Protein AF-A0A414R1F7-F1 (afdb_monomer_lite)

Radius of gyration: 14.02 Å; chains: 1; bounding box: 33×24×32 Å

Structure (mmCIF, N/CA/C/O backbone):
data_AF-A0A414R1F7-F1
#
_entry.id   AF-A0A414R1F7-F1
#
loop_
_atom_site.group_PDB
_atom_site.id
_atom_site.type_symbol
_atom_site.label_atom_id
_atom_site.label_alt_id
_atom_site.label_comp_id
_atom_site.label_asym_id
_atom_site.label_entity_id
_atom_site.label_seq_id
_atom_site.pdbx_PDB_ins_code
_atom_site.Cartn_x
_atom_site.Cartn_y
_atom_site.Cartn_z
_atom_site.occupancy
_atom_site.B_iso_or_equiv
_atom_site.auth_seq_id
_atom_site.auth_comp_id
_atom_site.auth_asym_id
_atom_site.auth_atom_id
_atom_site.pdbx_PDB_model_num
ATOM 1 N N . MET A 1 1 ? -7.420 17.250 -9.819 1.00 74.69 1 MET A N 1
ATOM 2 C CA . MET A 1 1 ? -7.865 15.840 -9.854 1.00 74.69 1 MET A CA 1
ATOM 3 C C . MET A 1 1 ? -6.680 15.019 -10.328 1.00 74.69 1 MET A C 1
ATOM 5 O O . MET A 1 1 ? -6.025 15.461 -11.262 1.00 74.69 1 MET A O 1
ATOM 9 N N . VAL A 1 2 ? -6.334 13.928 -9.648 1.00 87.00 2 VAL A N 1
ATOM 10 C CA . VAL A 1 2 ? -5.205 13.078 -10.062 1.00 87.00 2 VAL A CA 1
ATOM 11 C C . VAL A 1 2 ? -5.666 12.192 -11.219 1.00 87.00 2 VAL A C 1
ATOM 13 O O . VAL A 1 2 ? -6.728 11.581 -11.127 1.00 87.00 2 VAL A O 1
ATOM 16 N N . GLU A 1 3 ? -4.896 12.149 -12.304 1.00 93.44 3 GLU A N 1
ATOM 17 C CA . GLU A 1 3 ? -5.135 11.244 -13.431 1.00 93.44 3 GLU A CA 1
ATOM 18 C C . GLU A 1 3 ? -4.641 9.836 -13.070 1.00 93.44 3 GLU A C 1
ATOM 20 O O . GLU A 1 3 ? -3.488 9.663 -12.670 1.00 93.44 3 GLU A O 1
ATOM 25 N N . VAL A 1 4 ? -5.509 8.831 -13.205 1.00 91.19 4 VAL A N 1
ATOM 26 C CA . VAL A 1 4 ? -5.177 7.424 -12.942 1.00 91.19 4 VAL A CA 1
ATOM 27 C C . VAL A 1 4 ? -5.166 6.666 -14.262 1.00 91.19 4 VAL A C 1
ATOM 29 O O . VAL A 1 4 ? -6.160 6.655 -14.985 1.00 91.19 4 VAL A O 1
ATOM 32 N N . LYS A 1 5 ? -4.033 6.027 -14.563 1.00 92.12 5 LYS A N 1
ATOM 33 C CA . LYS A 1 5 ? -3.838 5.204 -15.761 1.00 92.12 5 LYS A CA 1
ATOM 34 C C . LYS A 1 5 ? -3.786 3.734 -15.363 1.00 92.12 5 LYS A C 1
ATOM 36 O O . LYS A 1 5 ? -3.056 3.378 -14.440 1.00 92.12 5 LYS A O 1
ATOM 41 N N . PHE A 1 6 ? -4.553 2.908 -16.065 1.00 93.62 6 PHE A N 1
ATOM 42 C CA . PHE A 1 6 ? -4.593 1.461 -15.873 1.00 93.62 6 PHE A CA 1
ATOM 43 C C . PHE A 1 6 ? -3.746 0.787 -16.952 1.00 93.62 6 PHE A C 1
ATOM 45 O O . PHE A 1 6 ? -3.817 1.171 -18.118 1.00 93.62 6 PHE A O 1
ATOM 52 N N . TYR A 1 7 ? -2.944 -0.195 -16.551 1.00 94.12 7 TYR A N 1
ATOM 53 C CA . TYR A 1 7 ? -2.049 -0.947 -17.427 1.00 94.12 7 TYR A CA 1
ATOM 54 C C . TYR A 1 7 ? -2.226 -2.439 -17.142 1.00 94.12 7 TYR A C 1
ATOM 56 O O . TYR A 1 7 ? -2.278 -2.820 -15.973 1.00 94.12 7 TYR A O 1
ATOM 64 N N . ASP A 1 8 ? -2.276 -3.270 -18.185 1.00 96.75 8 ASP A N 1
ATOM 65 C CA . ASP A 1 8 ? -2.334 -4.733 -18.030 1.00 96.75 8 ASP A CA 1
ATOM 66 C C . ASP A 1 8 ? -0.993 -5.311 -17.549 1.00 96.75 8 ASP A C 1
ATOM 68 O O . ASP A 1 8 ? -0.949 -6.315 -16.841 1.00 96.75 8 ASP A O 1
ATOM 72 N N . SER A 1 9 ? 0.117 -4.667 -17.922 1.00 95.88 9 SER A N 1
ATOM 73 C CA . SER A 1 9 ? 1.466 -5.016 -17.483 1.00 95.88 9 SER A CA 1
ATOM 74 C C . SER A 1 9 ? 2.373 -3.788 -17.443 1.00 95.88 9 SER A C 1
ATOM 76 O O . SER A 1 9 ? 2.156 -2.798 -18.147 1.00 95.88 9 SER A O 1
ATOM 78 N N . ILE A 1 10 ? 3.398 -3.841 -16.593 1.00 94.25 10 ILE A N 1
ATOM 79 C CA . ILE A 1 10 ? 4.435 -2.817 -16.497 1.00 94.25 10 ILE A CA 1
ATOM 80 C C . ILE A 1 10 ? 5.742 -3.453 -16.020 1.00 94.25 10 ILE A C 1
ATOM 82 O O . ILE A 1 10 ? 5.721 -4.466 -15.329 1.00 94.25 10 ILE A O 1
ATOM 86 N N . ASP A 1 11 ? 6.879 -2.874 -16.403 1.00 94.19 11 ASP A N 1
ATOM 87 C CA . ASP A 1 11 ? 8.192 -3.312 -15.920 1.00 94.19 11 ASP A CA 1
ATOM 88 C C . ASP A 1 11 ? 8.316 -3.044 -14.409 1.00 94.19 11 ASP A C 1
ATOM 90 O O . ASP A 1 11 ? 8.027 -1.941 -13.932 1.00 94.19 11 ASP A O 1
ATOM 94 N N . ASP A 1 12 ? 8.773 -4.056 -13.674 1.00 91.06 12 ASP A N 1
ATOM 95 C CA . ASP A 1 12 ? 8.974 -4.051 -12.226 1.00 91.06 12 ASP A C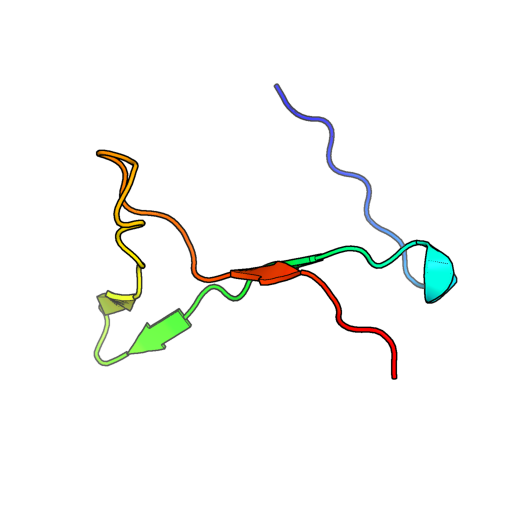A 1
ATOM 96 C C . ASP A 1 12 ? 9.752 -2.837 -11.714 1.00 91.06 12 ASP A C 1
ATOM 98 O O . ASP A 1 12 ? 9.449 -2.334 -10.630 1.00 91.06 12 ASP A O 1
ATOM 102 N N . LYS A 1 13 ? 10.698 -2.302 -12.499 1.00 92.25 13 LYS A N 1
ATOM 103 C CA . LYS A 1 13 ? 11.474 -1.108 -12.120 1.00 92.25 13 LYS A CA 1
ATOM 104 C C . LYS A 1 13 ? 10.617 0.147 -11.930 1.00 92.25 13 LYS A C 1
ATOM 106 O O . LYS A 1 13 ? 11.062 1.117 -11.315 1.00 92.25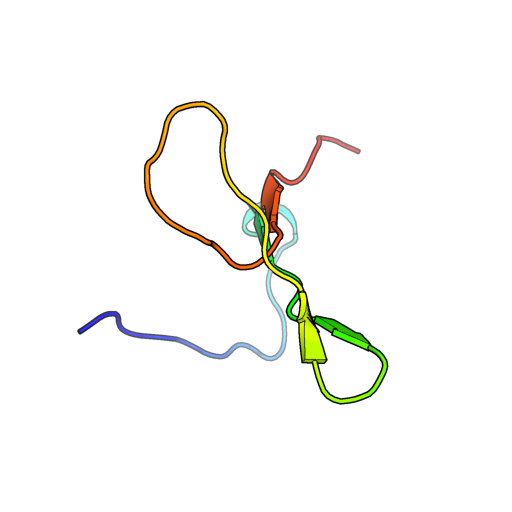 13 LYS A O 1
ATOM 111 N N . PHE A 1 14 ? 9.404 0.165 -12.485 1.00 93.12 14 PHE A N 1
ATOM 112 C CA . PHE A 1 14 ? 8.464 1.272 -12.328 1.00 93.12 14 PHE A CA 1
ATOM 113 C C . PHE A 1 14 ? 7.567 1.126 -11.091 1.00 93.12 14 PHE A C 1
ATOM 115 O O . PHE A 1 14 ? 6.942 2.106 -10.682 1.00 93.12 14 PHE A O 1
ATOM 122 N N . LEU A 1 15 ? 7.522 -0.051 -10.458 1.00 92.75 15 LEU A N 1
ATOM 123 C CA . LEU A 1 15 ? 6.725 -0.302 -9.259 1.00 92.75 15 LEU A CA 1
ATOM 124 C C . LEU A 1 15 ? 7.455 0.223 -8.015 1.00 92.75 15 LEU A C 1
ATOM 126 O O . LEU A 1 15 ? 8.365 -0.414 -7.499 1.00 92.75 15 LEU A O 1
ATOM 130 N N . LYS A 1 16 ? 7.054 1.399 -7.521 1.00 93.69 16 LYS A N 1
ATOM 131 C CA . LYS A 1 16 ? 7.739 2.082 -6.402 1.00 93.69 16 LYS A CA 1
ATOM 132 C C . LYS A 1 16 ? 7.079 1.893 -5.040 1.00 93.69 16 LYS A C 1
ATOM 134 O O . LYS A 1 16 ? 7.747 1.988 -4.015 1.00 93.69 16 LYS A O 1
ATOM 139 N N . PHE A 1 17 ? 5.772 1.677 -5.019 1.00 94.38 17 PHE A N 1
ATOM 140 C CA . PHE A 1 17 ? 4.984 1.581 -3.797 1.00 94.38 17 PHE A CA 1
ATOM 141 C C . PHE A 1 17 ? 3.806 0.637 -4.000 1.00 94.38 17 PHE A C 1
ATOM 143 O O . PHE A 1 17 ? 3.317 0.465 -5.117 1.00 94.38 17 PHE A O 1
ATOM 150 N N . ALA A 1 18 ? 3.341 0.057 -2.901 1.00 94.50 18 ALA A N 1
ATOM 151 C CA . ALA A 1 18 ? 2.123 -0.730 -2.841 1.00 94.50 18 ALA A CA 1
ATOM 152 C C . ALA A 1 18 ? 1.184 -0.123 -1.798 1.00 94.50 18 ALA A C 1
ATOM 154 O O . ALA A 1 18 ? 1.623 0.334 -0.744 1.00 94.50 18 ALA A O 1
ATOM 155 N N . VAL A 1 19 ? -0.111 -0.126 -2.098 1.00 94.81 19 VAL A N 1
ATOM 156 C CA . VAL A 1 19 ? -1.173 0.327 -1.196 1.00 94.81 19 VAL A CA 1
ATOM 157 C C . VAL A 1 19 ? -2.210 -0.785 -1.125 1.00 94.81 19 VAL A C 1
ATOM 159 O O . VAL A 1 19 ? -2.584 -1.342 -2.156 1.00 94.81 19 VAL A O 1
ATOM 162 N N . VAL A 1 20 ? -2.667 -1.123 0.079 1.00 95.69 20 VAL A N 1
ATOM 163 C CA . VAL A 1 20 ? -3.614 -2.218 0.313 1.00 95.69 20 VAL A CA 1
ATOM 164 C C . VAL A 1 20 ? -4.809 -1.693 1.089 1.00 95.69 20 VAL A C 1
ATOM 166 O O . VAL A 1 20 ? -4.714 -1.375 2.273 1.00 95.69 20 VAL A O 1
ATOM 169 N N . ILE A 1 21 ? -5.966 -1.656 0.430 1.00 96.06 21 ILE A N 1
ATOM 170 C CA . ILE A 1 21 ? -7.233 -1.393 1.106 1.00 96.06 21 ILE A CA 1
ATOM 171 C C . ILE A 1 21 ? -7.770 -2.695 1.700 1.00 96.06 21 ILE A C 1
ATOM 173 O O . ILE A 1 21 ? -7.923 -3.696 1.003 1.00 96.06 21 ILE A O 1
ATOM 177 N N . SER A 1 22 ? -8.039 -2.698 3.004 1.00 95.88 22 SER A N 1
ATOM 178 C CA . SER A 1 22 ? -8.503 -3.891 3.715 1.00 95.88 22 SER A CA 1
ATOM 179 C C . SER A 1 22 ? -9.750 -3.611 4.547 1.00 95.88 22 SER A C 1
ATOM 181 O O . SER A 1 22 ? -9.995 -2.493 5.016 1.00 95.88 22 SER A O 1
ATOM 183 N N . LYS A 1 23 ? -10.574 -4.651 4.696 1.00 97.50 23 LYS A N 1
ATOM 184 C CA . LYS A 1 23 ? -11.841 -4.616 5.424 1.00 97.50 23 LYS A CA 1
ATOM 185 C C . LYS A 1 23 ? -11.966 -5.868 6.286 1.00 97.50 23 LYS A C 1
ATOM 187 O O . LYS A 1 23 ? -11.772 -6.973 5.794 1.00 97.50 23 LYS A O 1
ATOM 192 N N . THR A 1 24 ? -12.325 -5.698 7.555 1.00 97.19 24 THR A N 1
ATOM 193 C CA . THR A 1 24 ? -12.569 -6.797 8.499 1.00 97.19 24 THR A CA 1
ATOM 194 C C . THR A 1 24 ? -13.814 -6.510 9.3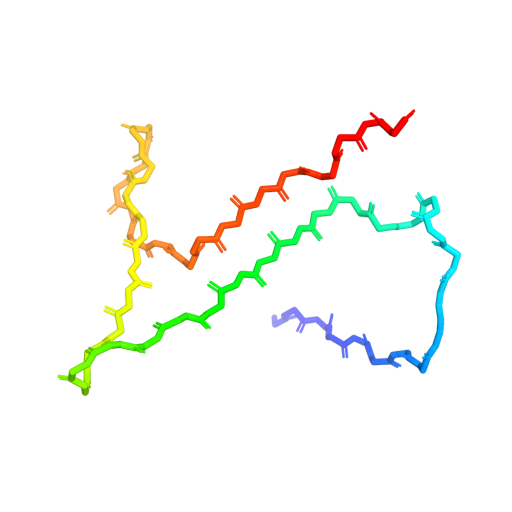26 1.00 97.19 24 THR A C 1
ATOM 196 O O . THR A 1 24 ? -14.044 -5.371 9.728 1.00 97.19 24 THR A O 1
ATOM 199 N N . ASN A 1 25 ? -14.659 -7.519 9.549 1.00 97.06 25 ASN A N 1
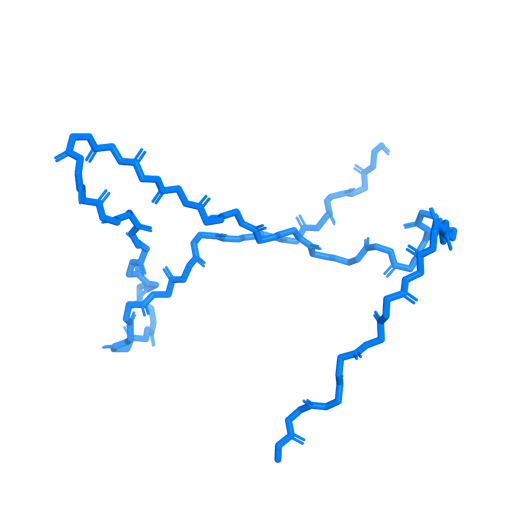ATOM 200 C CA . ASN A 1 25 ? -15.904 -7.389 10.320 1.00 97.06 25 ASN A CA 1
ATOM 201 C C . ASN A 1 25 ? -16.774 -6.191 9.891 1.00 97.06 25 ASN A C 1
ATOM 203 O O . ASN A 1 25 ? -17.286 -5.439 10.717 1.00 97.06 25 ASN A O 1
ATOM 207 N N . GLY A 1 26 ? -16.882 -5.958 8.579 1.00 97.25 26 GLY A N 1
ATOM 208 C CA . GLY A 1 26 ? -17.649 -4.836 8.034 1.00 97.25 26 GLY A CA 1
ATOM 209 C C . GLY A 1 26 ? -16.964 -3.464 8.127 1.00 97.25 26 GLY A C 1
ATOM 210 O O . GLY A 1 26 ? -17.489 -2.507 7.562 1.00 97.25 26 GLY A O 1
ATOM 211 N N . LYS A 1 27 ? -15.792 -3.357 8.765 1.00 97.56 27 LYS A N 1
ATOM 212 C CA . LYS A 1 27 ? -15.074 -2.102 9.026 1.00 97.56 27 LYS A CA 1
ATOM 213 C C . LYS A 1 27 ? -13.817 -1.976 8.170 1.00 97.56 27 LYS A C 1
ATOM 215 O O . LYS A 1 27 ? -13.132 -2.963 7.913 1.00 97.56 27 LYS A O 1
ATOM 220 N N . TRP A 1 28 ? -13.516 -0.752 7.750 1.00 97.31 28 TRP A N 1
ATOM 221 C CA . TRP A 1 28 ? -12.287 -0.415 7.034 1.00 97.31 28 TRP A CA 1
ATOM 222 C C . TRP A 1 28 ? -11.102 -0.322 7.990 1.00 97.31 28 TRP A C 1
ATOM 224 O O . TRP A 1 28 ? -11.253 0.141 9.122 1.00 97.31 28 TRP A O 1
ATOM 234 N N . ILE A 1 29 ? -9.932 -0.746 7.521 1.00 96.19 29 ILE A N 1
ATOM 235 C CA . ILE A 1 29 ? -8.677 -0.644 8.263 1.00 96.19 29 ILE A CA 1
ATOM 236 C C . ILE A 1 29 ? -7.849 0.492 7.659 1.00 96.19 29 ILE A C 1
ATOM 238 O O . ILE A 1 29 ? -7.596 0.515 6.455 1.00 96.19 29 ILE A O 1
ATOM 242 N N . PHE A 1 30 ? -7.416 1.413 8.515 1.00 97.00 30 PHE A N 1
ATOM 243 C CA . PHE A 1 30 ? -6.556 2.543 8.170 1.00 97.00 30 PHE A CA 1
ATOM 244 C C . PHE A 1 30 ? -5.341 2.582 9.100 1.00 97.00 30 PHE A C 1
ATOM 246 O O . PHE A 1 30 ? -5.389 2.068 10.219 1.00 97.00 30 PHE A O 1
ATOM 253 N N . CYS A 1 31 ? -4.271 3.236 8.658 1.00 95.00 31 CYS A N 1
ATOM 254 C CA . CYS A 1 31 ? -3.093 3.527 9.467 1.00 95.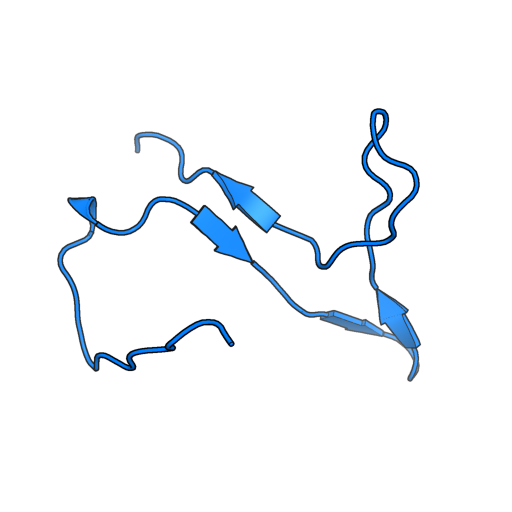00 31 CYS A CA 1
ATOM 255 C C . CYS A 1 31 ? -3.052 5.014 9.835 1.00 95.00 31 CYS A C 1
ATOM 257 O O . CYS A 1 31 ? -3.429 5.876 9.041 1.00 95.00 31 CYS A O 1
ATOM 259 N N . LYS A 1 32 ? -2.554 5.318 11.036 1.00 95.44 32 LYS A N 1
ATOM 260 C CA . LYS A 1 32 ? -2.196 6.676 11.454 1.00 95.44 32 LYS A CA 1
ATOM 261 C C . LYS A 1 32 ? -0.680 6.798 11.389 1.00 95.44 32 LYS A C 1
ATOM 263 O O . LYS A 1 32 ? 0.021 6.149 12.164 1.00 95.44 32 LYS A O 1
ATOM 268 N N . HIS A 1 33 ? -0.172 7.593 10.452 1.00 93.81 33 HIS A N 1
ATOM 269 C CA . HIS A 1 33 ? 1.258 7.876 10.401 1.00 93.81 33 HIS A CA 1
ATOM 270 C C . HIS A 1 33 ? 1.654 8.736 11.607 1.00 93.81 33 HIS A C 1
ATOM 27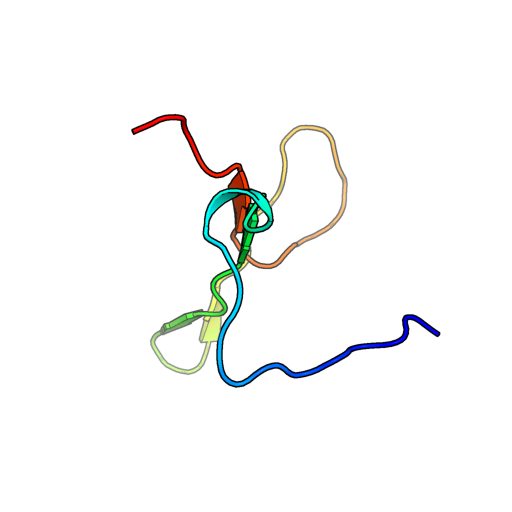2 O O . HIS A 1 33 ? 0.940 9.672 11.956 1.00 93.81 33 HIS A O 1
ATOM 278 N N . LYS A 1 34 ? 2.801 8.449 12.233 1.00 94.69 34 LYS A N 1
ATOM 279 C CA . LYS A 1 34 ? 3.243 9.148 13.455 1.00 94.69 34 LYS A CA 1
ATOM 280 C C . LYS A 1 34 ? 3.380 10.665 13.264 1.00 94.69 34 LYS A C 1
ATOM 282 O O . LYS A 1 34 ? 3.138 11.424 14.192 1.00 94.69 34 LYS A O 1
ATOM 287 N N . GLU A 1 35 ? 3.779 11.087 12.069 1.00 96.44 35 GLU A N 1
ATOM 288 C CA . GLU A 1 35 ? 4.088 12.489 11.744 1.00 96.44 35 GLU A CA 1
ATOM 289 C C . GLU A 1 35 ? 2.921 13.256 11.101 1.00 96.44 35 GLU A C 1
ATOM 291 O O . GLU A 1 35 ? 3.088 14.412 10.723 1.00 96.44 35 GLU A O 1
ATOM 296 N N . ARG A 1 36 ? 1.754 12.627 10.911 1.00 95.31 36 ARG A N 1
ATOM 297 C CA . ARG A 1 36 ? 0.617 13.240 10.204 1.00 95.31 36 ARG A CA 1
ATOM 298 C C . ARG A 1 36 ? -0.648 13.129 11.022 1.00 95.31 36 ARG A C 1
ATOM 300 O O . ARG A 1 36 ? -0.825 12.178 11.778 1.00 95.31 36 ARG A O 1
ATOM 307 N N . ASP A 1 37 ? -1.568 14.065 10.807 1.00 95.62 37 ASP A N 1
ATOM 308 C CA . ASP A 1 37 ? -2.862 14.041 11.487 1.00 95.62 37 ASP A CA 1
ATOM 309 C C . ASP A 1 37 ? -3.979 13.344 10.681 1.00 95.62 37 ASP A C 1
ATOM 311 O O . ASP A 1 37 ? -5.139 13.322 11.079 1.00 95.62 37 ASP A O 1
ATOM 315 N N . THR A 1 38 ? -3.639 12.645 9.602 1.00 96.25 38 THR A N 1
ATOM 316 C CA . THR A 1 38 ? -4.585 11.947 8.718 1.00 96.25 38 THR A CA 1
ATOM 317 C C . THR A 1 38 ? -4.625 10.435 8.957 1.00 96.25 38 THR A C 1
ATOM 319 O O . THR A 1 38 ? -3.619 9.824 9.317 1.00 96.25 38 THR A O 1
ATOM 322 N N . TYR A 1 39 ? -5.795 9.817 8.751 1.00 95.56 39 TYR A N 1
ATOM 323 C CA . TYR A 1 39 ? -5.910 8.363 8.588 1.00 95.56 39 TYR A CA 1
ATOM 324 C C . TYR A 1 39 ? -5.767 8.018 7.110 1.00 95.56 39 TYR A C 1
ATOM 326 O O . TYR A 1 39 ? -6.440 8.604 6.264 1.00 95.56 39 TYR A O 1
ATOM 334 N N . GLU A 1 40 ? -4.889 7.071 6.807 1.00 95.31 40 GLU A N 1
ATOM 335 C CA . GLU A 1 40 ? -4.486 6.741 5.443 1.00 95.31 40 GLU A CA 1
ATOM 336 C C . GLU A 1 40 ? -4.672 5.247 5.179 1.00 95.31 40 GLU A C 1
ATOM 338 O O . GLU A 1 40 ? -4.670 4.424 6.100 1.00 95.31 40 GLU A O 1
ATOM 343 N N . VAL A 1 41 ? -4.851 4.881 3.909 1.00 96.00 41 VAL A N 1
ATOM 344 C CA . VAL A 1 41 ? -4.838 3.469 3.514 1.00 96.00 41 VAL A CA 1
ATOM 345 C C . VAL A 1 41 ? -3.426 2.918 3.749 1.00 96.00 41 VAL A C 1
ATOM 347 O O . VAL A 1 41 ? -2.460 3.594 3.388 1.00 96.00 41 VAL A O 1
ATOM 350 N N . PRO A 1 42 ? -3.277 1.719 4.341 1.00 95.50 42 PRO A N 1
ATOM 351 C CA . PRO A 1 42 ? -1.970 1.108 4.536 1.00 95.50 42 PRO A CA 1
ATOM 352 C C . PRO A 1 42 ? -1.200 0.986 3.216 1.00 95.50 42 PRO A C 1
ATOM 354 O O . PRO A 1 42 ? -1.748 0.555 2.199 1.00 95.50 42 PRO A O 1
ATOM 357 N N . GLY A 1 43 ? 0.083 1.326 3.239 1.00 94.69 43 GLY A N 1
ATOM 358 C CA . GLY A 1 43 ? 0.961 1.212 2.083 1.00 94.69 43 GLY A CA 1
ATOM 359 C C . GLY A 1 43 ? 2.431 1.306 2.469 1.00 94.69 43 GLY A C 1
ATOM 360 O O . GLY A 1 43 ? 2.766 1.629 3.608 1.00 94.69 43 GLY A O 1
ATOM 361 N N . GLY A 1 44 ? 3.306 1.009 1.517 1.00 94.25 44 GLY A N 1
ATOM 362 C CA . GLY A 1 44 ? 4.749 0.992 1.724 1.00 94.25 44 GLY A CA 1
ATOM 363 C C . GLY A 1 44 ? 5.524 1.133 0.423 1.00 94.25 44 GLY A C 1
ATOM 364 O O . GLY A 1 44 ? 4.973 0.975 -0.669 1.00 94.25 44 GLY A O 1
ATOM 365 N N . HIS A 1 45 ? 6.811 1.447 0.552 1.00 95.31 45 HIS A N 1
ATOM 366 C CA . HIS A 1 45 ? 7.737 1.450 -0.574 1.00 95.31 45 HIS A CA 1
ATOM 367 C C . HIS A 1 45 ? 8.114 0.017 -0.942 1.00 95.31 45 HIS A C 1
ATOM 369 O O . HIS A 1 45 ? 8.195 -0.852 -0.076 1.00 95.31 45 HIS A O 1
ATOM 375 N N . ARG A 1 46 ? 8.348 -0.224 -2.232 1.00 92.94 46 ARG A N 1
ATOM 376 C CA . ARG A 1 46 ? 8.934 -1.481 -2.692 1.00 92.94 46 ARG A CA 1
ATOM 377 C C . ARG A 1 46 ? 10.405 -1.511 -2.273 1.00 92.94 46 ARG A C 1
ATOM 379 O O . ARG A 1 46 ? 11.149 -0.586 -2.591 1.00 92.94 46 ARG A O 1
ATOM 386 N N . GLU A 1 47 ? 10.806 -2.561 -1.570 1.00 90.88 47 GLU A N 1
ATOM 387 C CA . GLU A 1 47 ? 12.209 -2.811 -1.239 1.00 90.88 47 GLU A CA 1
ATOM 388 C C . GLU A 1 47 ? 12.948 -3.421 -2.438 1.00 90.88 47 GLU A C 1
ATOM 390 O O . GLU A 1 47 ? 12.337 -4.042 -3.316 1.00 90.88 47 GLU A O 1
ATOM 395 N N . SER A 1 48 ? 14.269 -3.233 -2.486 1.00 86.00 48 SER A N 1
ATOM 396 C CA . SER A 1 48 ? 15.119 -3.984 -3.411 1.00 86.00 48 SER A CA 1
ATOM 397 C C . SER A 1 48 ? 15.064 -5.464 -3.033 1.00 86.00 48 SER A C 1
ATOM 399 O O . SER A 1 48 ? 15.267 -5.797 -1.866 1.00 86.00 48 SER A O 1
ATOM 401 N N . GLY A 1 49 ? 14.749 -6.318 -4.009 1.00 74.50 49 GLY A N 1
ATOM 402 C CA . GLY A 1 49 ? 14.757 -7.775 -3.847 1.00 74.50 49 GLY A CA 1
ATOM 403 C C . GLY A 1 49 ? 16.154 -8.373 -3.873 1.00 74.50 49 GLY A C 1
ATOM 404 O O . GLY A 1 49 ? 17.078 -7.693 -4.378 1.00 74.50 49 GLY A O 1
#

Organism: NCBI:txid39496

Sequence (49 aa):
MVEVKFYDSIDDKFLKFAVVISKTNGKWIFCKHKERDTYEVPGGHRESG

pLDDT: mean 93.71, std 4.59, range [74.5, 97.56]

Secondary structure (DSSP, 8-state):
-------S---GGG--EEE--EEETTEEE-EE-TT-SSEE--EEEPPP-

Foldseek 3Di:
DDDDDDDPDDDPVPQFKDFDWDDDPNDTDWDDDPPDPDTHTDMDTDDDD